Protein AF-A0A0G0JLB0-F1 (afdb_monomer_lite)

Secondary structure (DSSP, 8-state):
--EEPTTT-SEEEEEEEEEE-PPPTT-SEEEEEEEEETTTEEEEEEEEEEEETTEEEEEEEEE---HHHHHHHHHHHHHT----THHHHB-TTT-SBPPEEE---

Sequence (105 aa):
MSFLCPKCKTYRLEIVESIKVEPGPNDDDKLIQIVRCSCGFEGIAIYEESRRGADDAVNHMGYFVPENKTTELEKAIKNKENINVRDFTINRETGYSYDRFEMEL

Foldseek 3Di:
DFFQDPPPRDRFKDFPDKDWADADPQFPTKMKTWIAGPVGQTWIWIWTWGDDPPDTDIAIKIFRFDPVLSVVVVVCRVVVHRDDPCSRQADPVVRHGGDMDGRHD

pLDDT: mean 87.05, std 7.24, range [61.97, 94.31]

Structure (mmCIF, N/CA/C/O backbone):
data_AF-A0A0G0JLB0-F1
#
_entry.id   AF-A0A0G0JLB0-F1
#
loop_
_atom_site.group_PDB
_atom_site.id
_atom_site.type_symbol
_atom_site.label_atom_id
_atom_site.label_alt_id
_atom_site.label_comp_id
_atom_site.label_asym_id
_atom_site.label_entity_id
_atom_site.label_seq_id
_atom_site.pdbx_PDB_ins_code
_atom_site.Cartn_x
_atom_site.Cartn_y
_atom_site.Cartn_z
_atom_site.occupancy
_atom_site.B_iso_or_equiv
_atom_site.auth_seq_id
_atom_site.auth_comp_id
_atom_site.auth_asym_id
_atom_site.auth_atom_id
_atom_site.pdbx_PDB_model_num
ATOM 1 N N . MET A 1 1 ? -9.523 -7.443 -9.761 1.00 64.81 1 MET A N 1
ATOM 2 C CA . MET A 1 1 ? -8.922 -8.569 -9.016 1.00 64.81 1 MET A CA 1
ATOM 3 C C . MET A 1 1 ? -8.992 -8.213 -7.546 1.00 64.81 1 MET A C 1
ATOM 5 O O . MET A 1 1 ? -8.855 -7.034 -7.238 1.00 64.81 1 MET A O 1
ATOM 9 N N . SER A 1 2 ? -9.254 -9.188 -6.683 1.00 80.25 2 SER A N 1
ATOM 10 C CA . SER A 1 2 ? -9.400 -8.967 -5.243 1.00 80.25 2 SER A CA 1
ATOM 11 C C . SER A 1 2 ? -8.335 -9.792 -4.530 1.00 80.25 2 SER A C 1
ATOM 13 O O . SER A 1 2 ? -8.233 -10.986 -4.776 1.00 80.25 2 SER A O 1
ATOM 15 N N . PHE A 1 3 ? -7.550 -9.153 -3.674 1.00 88.69 3 PHE A N 1
ATOM 16 C CA . PHE A 1 3 ? -6.457 -9.758 -2.920 1.00 88.69 3 PHE A CA 1
ATOM 17 C C . PHE A 1 3 ? -6.960 -10.344 -1.599 1.00 88.69 3 PHE A C 1
ATOM 19 O O . PHE A 1 3 ? -8.043 -9.987 -1.100 1.00 88.69 3 PHE A O 1
ATOM 26 N N . LEU A 1 4 ? -6.159 -11.222 -0.998 1.00 90.69 4 LEU A N 1
ATOM 27 C CA . LEU A 1 4 ? -6.428 -11.746 0.333 1.00 90.69 4 LEU A CA 1
ATOM 28 C C . LEU A 1 4 ? -6.317 -10.627 1.380 1.00 90.69 4 LEU A C 1
ATOM 30 O O . LEU A 1 4 ? -5.266 -10.027 1.588 1.00 90.69 4 LEU A O 1
ATOM 34 N N . CYS A 1 5 ? -7.407 -10.347 2.096 1.00 90.75 5 CYS A N 1
ATOM 35 C CA . CYS A 1 5 ? -7.355 -9.394 3.198 1.00 90.75 5 CYS A CA 1
ATOM 36 C C . CYS A 1 5 ? -6.638 -10.016 4.408 1.00 90.75 5 CYS A C 1
ATOM 38 O O . CYS A 1 5 ? -7.098 -11.043 4.922 1.00 90.75 5 CYS A O 1
ATOM 40 N N . PRO A 1 6 ? -5.598 -9.375 4.970 1.00 89.88 6 PRO A N 1
ATOM 41 C CA . PRO A 1 6 ? -4.876 -9.935 6.107 1.00 89.88 6 PRO A CA 1
ATOM 42 C C . PRO A 1 6 ? -5.720 -10.005 7.388 1.00 89.88 6 PRO A C 1
ATOM 44 O O . PRO A 1 6 ? -5.419 -10.831 8.252 1.00 89.88 6 PRO A O 1
ATOM 47 N N . LYS A 1 7 ? -6.775 -9.182 7.500 1.00 91.06 7 LYS A N 1
ATOM 48 C CA . LYS A 1 7 ? -7.663 -9.093 8.669 1.00 91.06 7 LYS A CA 1
ATOM 49 C C . LYS A 1 7 ? -8.754 -10.167 8.671 1.00 91.06 7 LYS A C 1
ATOM 51 O O . LYS A 1 7 ? -8.891 -10.885 9.652 1.00 91.06 7 LYS A O 1
ATOM 56 N N . CYS A 1 8 ? -9.535 -10.279 7.593 1.00 93.06 8 CYS A N 1
ATOM 57 C CA . CYS A 1 8 ? -10.653 -11.233 7.510 1.00 93.06 8 CYS A CA 1
ATOM 58 C C . CYS A 1 8 ? -10.334 -12.512 6.722 1.00 93.06 8 CYS A C 1
ATOM 60 O O . CYS A 1 8 ? -11.214 -13.357 6.571 1.00 93.06 8 CYS A O 1
ATOM 62 N N . LYS A 1 9 ? -9.106 -12.647 6.199 1.00 91.88 9 LYS A N 1
ATOM 63 C CA . LYS A 1 9 ? -8.622 -13.825 5.456 1.00 91.88 9 LYS A CA 1
ATOM 64 C C . LYS A 1 9 ? -9.540 -14.235 4.298 1.00 91.88 9 LYS A C 1
ATOM 66 O O . LYS A 1 9 ? -9.735 -15.412 4.028 1.00 91.88 9 LYS A O 1
ATOM 71 N N . THR A 1 10 ? -10.135 -13.248 3.629 1.00 91.19 10 THR A N 1
ATOM 72 C CA . THR A 1 10 ? -11.019 -13.443 2.470 1.00 91.19 10 THR A CA 1
ATOM 73 C C . THR A 1 10 ? -10.534 -12.591 1.298 1.00 91.19 10 THR A C 1
ATOM 75 O O . THR A 1 10 ? -10.046 -11.479 1.516 1.00 91.19 10 THR A O 1
ATOM 78 N N . TYR A 1 11 ? -10.713 -13.079 0.068 1.00 90.75 11 TYR A N 1
ATOM 79 C CA . TYR A 1 11 ? -10.409 -12.379 -1.187 1.00 90.75 11 TYR A CA 1
ATOM 80 C C . TYR A 1 11 ? -11.382 -11.226 -1.460 1.00 90.75 11 TYR A C 1
ATOM 82 O O . TYR A 1 11 ? -12.312 -11.331 -2.257 1.00 90.75 11 TYR A O 1
ATOM 90 N N . ARG A 1 12 ? -11.226 -10.139 -0.705 1.00 92.06 12 ARG A N 1
ATOM 91 C CA . ARG A 1 12 ? -12.078 -8.936 -0.756 1.00 92.06 12 ARG A CA 1
ATOM 92 C C . ARG A 1 12 ? -11.281 -7.649 -0.568 1.00 92.06 12 ARG A C 1
ATOM 94 O O . ARG A 1 12 ? -11.871 -6.618 -0.258 1.00 92.06 12 ARG A O 1
ATOM 101 N N . LEU A 1 13 ? -9.953 -7.720 -0.619 1.00 91.81 13 LEU A N 1
ATOM 102 C CA . LEU A 1 13 ? -9.097 -6.545 -0.565 1.00 91.81 13 LEU A CA 1
ATOM 103 C C . LEU A 1 13 ? -8.949 -5.994 -1.983 1.00 91.81 13 LEU A C 1
ATOM 105 O O . LEU A 1 13 ? -8.552 -6.719 -2.887 1.00 91.81 13 LEU A O 1
ATOM 109 N N . GLU A 1 14 ? -9.282 -4.732 -2.192 1.00 94.00 14 GLU A N 1
ATOM 110 C CA . GLU A 1 14 ? -9.296 -4.114 -3.516 1.00 94.00 14 GLU A CA 1
ATOM 111 C C . GLU A 1 14 ? -8.428 -2.865 -3.520 1.00 94.00 14 GLU A C 1
ATOM 113 O O . GLU A 1 14 ? -8.367 -2.138 -2.528 1.00 94.00 14 GLU A O 1
ATOM 118 N N . ILE A 1 15 ? -7.764 -2.615 -4.646 1.00 93.50 15 ILE A N 1
ATOM 119 C CA . ILE A 1 15 ? -7.071 -1.353 -4.891 1.00 93.50 15 ILE A CA 1
ATOM 120 C C . ILE A 1 15 ? -8.133 -0.324 -5.273 1.00 93.50 15 ILE A C 1
ATOM 122 O O . ILE A 1 15 ? -8.802 -0.486 -6.292 1.00 93.50 15 ILE A O 1
ATOM 126 N N . VAL A 1 16 ? -8.293 0.713 -4.455 1.00 93.81 16 VAL A N 1
ATOM 127 C CA . VAL A 1 16 ? -9.304 1.760 -4.679 1.00 93.81 16 VAL A CA 1
ATOM 128 C C . VAL A 1 16 ? -8.738 2.976 -5.399 1.00 93.81 16 VAL A C 1
ATOM 130 O O . VAL A 1 16 ? -9.437 3.592 -6.191 1.00 93.81 16 VAL A O 1
ATOM 133 N N . GLU A 1 17 ? -7.472 3.301 -5.151 1.00 92.56 17 GLU A N 1
ATOM 134 C CA . GLU A 1 17 ? -6.773 4.440 -5.746 1.00 92.56 17 GLU A CA 1
ATOM 135 C C . GLU A 1 17 ? -5.313 4.069 -5.981 1.00 92.56 17 GLU A C 1
ATOM 137 O O . GLU A 1 17 ? -4.754 3.224 -5.275 1.00 92.56 17 GLU A O 1
ATOM 142 N N . SER A 1 18 ? -4.675 4.707 -6.960 1.00 92.50 18 SER A N 1
ATOM 143 C CA . SER A 1 18 ? -3.261 4.472 -7.249 1.00 92.50 18 SER A CA 1
ATOM 144 C C . SER A 1 18 ? -2.583 5.700 -7.833 1.00 92.50 18 SER A C 1
ATOM 146 O O . SER A 1 18 ? -3.203 6.477 -8.558 1.00 92.50 18 SER A O 1
ATOM 148 N N . ILE A 1 19 ? -1.294 5.846 -7.552 1.00 91.75 19 ILE A N 1
ATOM 149 C CA . ILE A 1 19 ? -0.455 6.890 -8.128 1.00 91.75 19 ILE A CA 1
ATOM 150 C C . ILE A 1 19 ? 0.918 6.346 -8.469 1.00 91.75 19 ILE A C 1
ATOM 152 O O . ILE A 1 19 ? 1.529 5.597 -7.704 1.00 91.75 19 ILE A O 1
ATOM 156 N N . LYS A 1 20 ? 1.399 6.750 -9.642 1.00 90.38 20 LYS A N 1
ATOM 157 C CA . LYS A 1 20 ? 2.768 6.502 -10.059 1.00 90.38 20 LYS A CA 1
ATOM 158 C C . LYS A 1 20 ? 3.688 7.475 -9.335 1.00 90.38 20 LYS A C 1
ATOM 160 O O . LYS A 1 20 ? 3.425 8.676 -9.317 1.00 90.38 20 LYS A O 1
ATOM 165 N N . VAL A 1 21 ? 4.755 6.944 -8.762 1.00 88.62 21 VAL A N 1
ATOM 166 C CA . VAL A 1 21 ? 5.799 7.729 -8.101 1.00 88.62 21 VAL A CA 1
ATOM 167 C C . VAL A 1 21 ? 7.103 7.591 -8.866 1.00 88.62 21 VAL A C 1
ATOM 169 O O . VAL A 1 21 ? 7.221 6.743 -9.755 1.00 88.62 21 VAL A O 1
ATOM 172 N N . GLU A 1 22 ? 8.076 8.441 -8.545 1.00 83.56 22 GLU A N 1
ATOM 173 C CA . GLU A 1 22 ? 9.404 8.304 -9.132 1.00 83.56 22 GLU A CA 1
ATOM 174 C C . GLU A 1 22 ? 9.969 6.911 -8.809 1.00 83.56 22 GLU A C 1
ATOM 176 O O . GLU A 1 22 ? 9.983 6.500 -7.638 1.00 83.56 22 GLU A O 1
ATOM 181 N N . PRO A 1 23 ? 10.388 6.151 -9.835 1.00 78.06 23 PRO A N 1
ATOM 182 C CA . PRO A 1 23 ? 10.952 4.836 -9.620 1.00 78.06 23 PRO A CA 1
ATOM 183 C C . PRO A 1 23 ? 12.287 4.937 -8.876 1.00 78.06 23 PRO A C 1
ATOM 185 O O . PRO A 1 23 ? 13.003 5.940 -8.939 1.00 78.06 23 PRO A O 1
ATOM 188 N N . GLY A 1 24 ? 12.616 3.882 -8.131 1.00 72.19 24 GLY A N 1
ATOM 189 C CA . GLY A 1 24 ? 13.907 3.784 -7.469 1.00 72.19 24 GLY A CA 1
ATOM 190 C C . GLY A 1 24 ? 15.036 3.526 -8.473 1.00 72.19 24 GLY A C 1
ATOM 191 O O . GLY A 1 24 ? 14.789 3.221 -9.634 1.00 72.19 24 GLY A O 1
ATOM 192 N N . PRO A 1 25 ? 16.302 3.547 -8.030 1.00 72.19 25 PRO A N 1
ATOM 193 C CA . PRO A 1 25 ? 17.449 3.261 -8.894 1.00 72.19 25 PRO A CA 1
ATOM 194 C C . PRO A 1 25 ? 17.468 1.838 -9.481 1.00 72.19 25 PRO A C 1
ATOM 196 O O . PRO A 1 25 ? 18.312 1.572 -10.335 1.00 72.19 25 PRO A O 1
ATOM 199 N N . ASN A 1 26 ? 16.586 0.937 -9.032 1.00 72.75 26 ASN A N 1
ATOM 200 C CA . ASN A 1 26 ? 16.499 -0.464 -9.463 1.00 72.75 26 ASN A CA 1
ATOM 201 C C . ASN A 1 26 ? 15.146 -0.839 -10.086 1.00 72.75 26 ASN A C 1
ATOM 203 O O . ASN A 1 26 ? 15.015 -1.953 -10.588 1.00 72.75 26 ASN A O 1
ATOM 207 N N . ASP A 1 27 ? 14.174 0.069 -10.069 1.00 75.69 27 ASP A N 1
ATOM 208 C CA . ASP A 1 27 ? 12.813 -0.191 -10.531 1.00 75.69 27 ASP A CA 1
ATOM 209 C C . ASP A 1 27 ? 12.585 0.620 -11.804 1.00 75.69 27 ASP A C 1
ATOM 211 O O . ASP A 1 27 ? 13.108 1.726 -11.930 1.00 75.69 27 ASP A O 1
ATOM 215 N N . ASP A 1 28 ? 11.820 0.087 -12.745 1.00 77.94 28 ASP A N 1
ATOM 216 C CA . ASP A 1 28 ? 11.403 0.831 -13.935 1.00 77.94 28 ASP A CA 1
ATOM 217 C C . ASP A 1 28 ? 10.046 1.496 -13.691 1.00 77.94 28 ASP A C 1
ATOM 219 O O . ASP A 1 28 ? 9.818 2.636 -14.101 1.00 77.94 28 ASP A O 1
ATOM 223 N N . ASP A 1 29 ? 9.177 0.817 -12.938 1.00 85.56 29 ASP A N 1
ATOM 224 C CA . ASP A 1 29 ? 7.878 1.326 -12.531 1.00 85.56 29 ASP A CA 1
ATOM 225 C C . ASP A 1 29 ? 7.644 1.138 -11.031 1.00 85.56 29 ASP A C 1
ATOM 227 O O . ASP A 1 29 ? 7.933 0.095 -10.444 1.00 85.56 29 ASP A O 1
ATOM 231 N N . LYS A 1 30 ? 7.085 2.178 -10.403 1.00 90.19 30 LYS A N 1
ATOM 232 C CA . LYS A 1 30 ? 6.683 2.157 -8.998 1.00 90.19 30 LYS A CA 1
ATOM 233 C C . LYS A 1 30 ? 5.341 2.843 -8.807 1.00 90.19 30 LYS A C 1
ATOM 235 O O . LYS A 1 30 ? 5.146 3.982 -9.241 1.00 90.19 30 LYS A O 1
ATOM 240 N N . LEU A 1 31 ? 4.417 2.158 -8.142 1.00 91.50 31 LEU A N 1
ATOM 241 C CA . LEU A 1 31 ? 3.106 2.688 -7.793 1.00 91.50 31 LEU A CA 1
ATOM 242 C C . LEU A 1 31 ? 2.839 2.539 -6.301 1.00 91.50 31 LEU A C 1
ATOM 244 O O . LEU A 1 31 ? 3.153 1.518 -5.692 1.00 91.50 31 LEU A O 1
ATOM 248 N N . ILE A 1 32 ? 2.191 3.553 -5.740 1.00 92.50 32 ILE A N 1
ATOM 249 C CA . ILE A 1 32 ? 1.573 3.491 -4.420 1.00 92.50 32 ILE A CA 1
ATOM 250 C C . ILE A 1 32 ? 0.070 3.359 -4.622 1.00 92.50 32 ILE A C 1
ATOM 252 O O . ILE A 1 32 ? -0.524 4.076 -5.426 1.00 92.50 32 ILE A O 1
ATOM 256 N N . GLN A 1 33 ? -0.541 2.432 -3.901 1.00 93.56 33 GLN A N 1
ATOM 257 C CA . GLN A 1 33 ? -1.934 2.047 -4.045 1.00 93.56 33 GLN A CA 1
ATOM 258 C C . GLN A 1 33 ? -2.624 2.098 -2.688 1.00 93.56 33 GLN A C 1
ATOM 260 O O . GLN A 1 33 ? -2.084 1.609 -1.701 1.00 93.56 33 GLN A O 1
ATOM 265 N N . ILE A 1 34 ? -3.829 2.655 -2.628 1.00 94.06 34 ILE A N 1
ATOM 266 C CA . ILE A 1 34 ? -4.685 2.526 -1.447 1.00 94.06 34 ILE A CA 1
ATOM 267 C C . ILE A 1 34 ? -5.458 1.227 -1.599 1.00 94.06 34 ILE A C 1
ATOM 269 O O . ILE A 1 34 ? -6.091 1.000 -2.633 1.00 94.06 34 ILE A O 1
ATOM 273 N N . VAL A 1 35 ? -5.423 0.386 -0.567 1.00 93.81 35 VAL A N 1
ATOM 274 C CA . VAL A 1 35 ? -6.174 -0.867 -0.535 1.00 93.81 35 VAL A CA 1
ATOM 275 C C . VAL A 1 35 ? -7.240 -0.820 0.546 1.00 93.81 35 VAL A C 1
ATOM 277 O O . VAL A 1 35 ? -6.970 -0.439 1.685 1.00 93.81 35 VAL A O 1
ATOM 280 N N . ARG A 1 36 ? -8.464 -1.218 0.199 1.00 94.31 36 ARG A N 1
ATOM 281 C CA . ARG A 1 36 ? -9.599 -1.286 1.126 1.00 94.31 36 ARG A CA 1
ATOM 282 C C . ARG A 1 36 ? -10.284 -2.636 1.025 1.00 94.31 36 ARG A C 1
ATOM 284 O O . ARG A 1 36 ? -10.380 -3.230 -0.043 1.00 94.31 36 ARG A O 1
ATOM 291 N N . CYS A 1 37 ? -10.762 -3.134 2.156 1.00 93.06 37 CYS A N 1
ATOM 292 C CA . CYS A 1 37 ? -11.557 -4.347 2.231 1.00 93.06 37 CYS A CA 1
ATOM 293 C C . CYS A 1 37 ? -12.938 -4.038 2.795 1.00 93.06 37 CYS A C 1
ATOM 295 O O . CYS A 1 37 ? -13.078 -3.254 3.733 1.00 93.06 37 CYS A O 1
ATOM 297 N N . SER A 1 38 ? -13.953 -4.761 2.320 1.00 90.50 38 SER A N 1
ATOM 298 C CA . SER A 1 38 ? -15.325 -4.651 2.825 1.00 90.50 38 SER A CA 1
ATOM 299 C C . SER A 1 38 ? -15.468 -4.943 4.330 1.00 90.50 38 SER A C 1
ATOM 301 O O . SER A 1 38 ? -16.505 -4.647 4.909 1.00 90.50 38 SER A O 1
ATOM 303 N N . CYS A 1 39 ? -14.463 -5.553 4.976 1.00 91.81 39 CYS A N 1
ATOM 304 C CA . CYS A 1 39 ? -14.434 -5.757 6.431 1.00 91.81 39 CYS A CA 1
ATOM 305 C C . CYS A 1 39 ? -13.979 -4.513 7.228 1.00 91.81 39 CYS A C 1
ATOM 307 O O . CYS A 1 39 ? -13.758 -4.605 8.439 1.00 91.81 39 CYS A O 1
ATOM 309 N N . GLY A 1 40 ? -13.794 -3.372 6.553 1.00 90.38 40 GLY A N 1
ATOM 310 C CA . GLY A 1 40 ? -13.297 -2.127 7.139 1.00 90.38 40 GLY A CA 1
ATOM 311 C C . GLY A 1 40 ? -11.784 -2.116 7.358 1.00 90.38 40 GLY A C 1
ATOM 312 O O . GLY A 1 40 ? -11.292 -1.353 8.180 1.00 90.38 40 GLY A O 1
ATOM 313 N N . PHE A 1 41 ? -11.041 -3.013 6.705 1.00 91.81 41 PHE A N 1
ATOM 314 C CA . PHE A 1 41 ? -9.584 -2.919 6.668 1.00 91.81 41 PHE A CA 1
ATOM 315 C C . PHE A 1 41 ? -9.164 -1.940 5.574 1.00 91.81 41 PHE A C 1
ATOM 317 O O . PHE A 1 41 ? -9.694 -1.995 4.466 1.00 91.81 41 PHE A O 1
ATOM 324 N N . GLU A 1 42 ? -8.190 -1.096 5.885 1.00 92.62 42 GLU A N 1
ATOM 325 C CA . GLU A 1 42 ? -7.601 -0.134 4.966 1.00 92.62 42 GLU A CA 1
ATOM 326 C C . GLU A 1 42 ? -6.087 -0.107 5.173 1.00 92.62 42 GLU A C 1
ATOM 328 O O . GLU A 1 42 ? -5.600 -0.277 6.292 1.00 92.62 42 GLU A O 1
ATOM 333 N N . GLY A 1 43 ? -5.349 0.055 4.082 1.00 92.88 43 GLY A N 1
ATOM 334 C CA . GLY A 1 43 ? -3.897 0.097 4.091 1.00 92.88 43 GLY A CA 1
ATOM 335 C C . GLY A 1 43 ? -3.343 0.642 2.783 1.00 92.88 43 GLY A C 1
ATOM 336 O O . GLY A 1 43 ? -4.079 1.147 1.931 1.00 92.88 43 GLY A O 1
ATOM 337 N N . ILE A 1 44 ? -2.030 0.522 2.618 1.00 94.25 44 ILE A N 1
ATOM 338 C CA . ILE A 1 44 ? -1.329 0.946 1.404 1.00 94.25 44 ILE A CA 1
ATOM 339 C C . ILE A 1 44 ? -0.581 -0.249 0.831 1.00 94.25 44 ILE A C 1
ATOM 341 O O . ILE A 1 44 ? -0.024 -1.038 1.585 1.00 94.25 44 ILE A O 1
ATOM 345 N N . ALA A 1 45 ? -0.552 -0.375 -0.489 1.00 93.75 45 ALA A N 1
ATOM 346 C CA . ALA A 1 45 ? 0.280 -1.328 -1.203 1.00 93.75 45 ALA A CA 1
ATOM 347 C C . ALA A 1 45 ? 1.276 -0.596 -2.105 1.00 93.75 45 ALA A C 1
ATOM 349 O O . ALA A 1 45 ? 0.973 0.455 -2.667 1.00 93.75 45 ALA A O 1
ATOM 350 N N . ILE A 1 46 ? 2.474 -1.155 -2.227 1.00 92.06 46 ILE A N 1
ATOM 351 C CA . ILE A 1 46 ? 3.525 -0.686 -3.121 1.00 92.06 46 ILE A CA 1
ATOM 352 C C . ILE A 1 46 ? 3.712 -1.750 -4.189 1.00 92.06 46 ILE A C 1
ATOM 354 O O . ILE A 1 46 ? 3.984 -2.907 -3.869 1.00 92.06 46 ILE A O 1
ATOM 358 N N . TYR A 1 47 ? 3.536 -1.345 -5.439 1.00 90.81 47 TYR A N 1
ATOM 359 C CA . TYR A 1 47 ? 3.846 -2.155 -6.605 1.00 90.81 47 TYR A CA 1
ATOM 360 C C . TYR A 1 47 ? 5.154 -1.652 -7.204 1.00 90.81 47 TYR A C 1
ATOM 362 O O . TYR A 1 47 ? 5.283 -0.461 -7.491 1.00 90.81 47 TYR A O 1
ATOM 370 N N . GLU A 1 48 ? 6.111 -2.551 -7.381 1.00 89.69 48 GLU A N 1
ATOM 371 C CA . GLU A 1 48 ? 7.412 -2.279 -7.982 1.00 89.69 48 GLU A CA 1
ATOM 372 C C . GLU A 1 48 ? 7.633 -3.288 -9.099 1.00 89.69 48 GLU A C 1
ATOM 374 O O . GLU A 1 48 ? 7.446 -4.491 -8.910 1.00 89.69 48 GLU A O 1
ATOM 379 N N . GLU A 1 49 ? 8.030 -2.795 -10.262 1.00 87.06 49 GLU A N 1
ATOM 380 C CA . GLU A 1 49 ? 8.358 -3.622 -11.411 1.00 87.06 49 GLU A CA 1
ATOM 381 C C . GLU A 1 49 ? 9.731 -3.219 -11.940 1.00 87.06 49 GLU A C 1
ATOM 383 O O . GLU A 1 49 ? 10.006 -2.042 -12.187 1.00 87.06 49 GLU A O 1
ATOM 388 N N . SER A 1 50 ? 10.598 -4.215 -12.095 1.00 83.56 50 S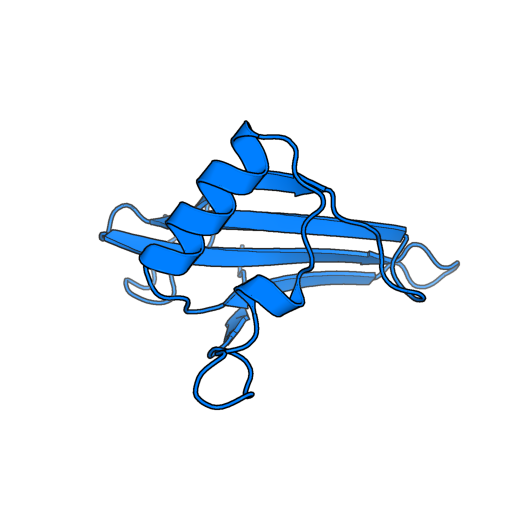ER A N 1
ATOM 389 C CA . SER A 1 50 ? 11.934 -4.084 -12.665 1.00 83.56 50 SER A CA 1
ATOM 390 C C . SER A 1 50 ? 12.008 -4.948 -13.915 1.00 83.56 50 SER A C 1
ATOM 392 O O . SER A 1 50 ? 11.779 -6.154 -13.850 1.00 83.56 50 SER A O 1
ATOM 394 N N . ARG A 1 51 ? 12.320 -4.322 -15.048 1.00 80.06 51 ARG A N 1
ATOM 395 C CA . ARG A 1 51 ? 12.482 -4.941 -16.367 1.00 80.06 51 ARG A CA 1
ATOM 396 C C . ARG A 1 51 ? 13.936 -4.821 -16.806 1.00 80.06 51 ARG A C 1
ATOM 398 O O . ARG A 1 51 ? 14.267 -4.211 -17.827 1.00 80.06 51 ARG A O 1
ATOM 405 N N . ARG A 1 52 ? 14.851 -5.367 -16.003 1.00 73.44 52 ARG A N 1
ATOM 406 C CA . ARG A 1 52 ? 16.290 -5.351 -16.300 1.00 73.44 52 ARG A CA 1
ATOM 407 C C . ARG A 1 52 ? 16.738 -6.663 -16.932 1.00 73.44 52 ARG A C 1
ATOM 409 O O . ARG A 1 52 ? 17.369 -7.501 -16.298 1.00 73.44 52 ARG A O 1
ATOM 416 N N . GLY A 1 53 ? 16.508 -6.789 -18.235 1.00 67.56 53 GLY A N 1
ATOM 417 C CA . GLY A 1 53 ? 17.062 -7.886 -19.029 1.00 67.56 53 GLY A CA 1
ATOM 418 C C . GLY A 1 53 ? 16.338 -9.215 -18.803 1.00 67.56 53 GLY A C 1
ATOM 419 O O . GLY A 1 53 ? 15.143 -9.291 -19.032 1.00 67.56 53 GLY A O 1
ATOM 420 N N . ALA A 1 54 ? 17.066 -10.280 -18.453 1.00 63.50 54 ALA A N 1
ATOM 421 C CA . ALA A 1 54 ? 16.517 -11.641 -18.379 1.00 63.50 54 ALA A CA 1
ATOM 422 C C . ALA A 1 54 ? 15.719 -11.949 -17.094 1.00 63.50 54 ALA A C 1
ATOM 424 O O . ALA A 1 54 ? 15.082 -12.997 -17.036 1.00 63.50 54 ALA A O 1
ATOM 425 N N . ASP A 1 55 ? 15.753 -11.058 -16.100 1.00 64.06 55 ASP A N 1
ATOM 426 C CA . ASP A 1 55 ? 15.062 -11.208 -14.818 1.00 64.06 55 ASP A CA 1
ATOM 427 C C . ASP A 1 55 ? 14.051 -10.067 -14.645 1.00 64.06 55 ASP A C 1
ATOM 429 O O . ASP A 1 55 ? 14.350 -9.025 -14.057 1.00 64.06 55 ASP A O 1
ATOM 433 N N . ASP A 1 56 ? 12.847 -10.270 -15.181 1.00 75.00 56 ASP A N 1
ATOM 434 C CA . ASP A 1 56 ? 11.697 -9.432 -14.850 1.00 75.00 56 ASP A CA 1
ATOM 435 C C . ASP A 1 56 ? 11.247 -9.766 -13.422 1.00 75.00 56 ASP A C 1
ATOM 437 O O . ASP A 1 56 ? 10.916 -10.914 -13.107 1.00 75.00 56 ASP A O 1
ATOM 441 N N . ALA A 1 57 ? 11.230 -8.761 -12.547 1.00 82.44 57 ALA A N 1
ATOM 442 C CA . ALA A 1 57 ? 10.822 -8.911 -11.156 1.00 82.44 57 ALA A CA 1
ATOM 443 C C . ALA A 1 57 ? 9.643 -7.990 -10.843 1.00 82.44 57 ALA A C 1
ATOM 445 O O . ALA A 1 57 ? 9.702 -6.780 -11.069 1.00 82.44 57 ALA A O 1
ATOM 446 N N . VAL A 1 58 ? 8.585 -8.571 -10.277 1.00 85.94 58 VAL A N 1
ATOM 447 C CA . VAL A 1 58 ? 7.423 -7.844 -9.763 1.00 85.94 58 VAL A CA 1
ATOM 448 C C . VAL A 1 58 ? 7.351 -8.060 -8.260 1.00 85.94 58 VAL A C 1
ATOM 450 O O . VAL A 1 58 ? 7.351 -9.196 -7.788 1.00 85.94 58 VAL A O 1
ATOM 453 N N . ASN A 1 59 ? 7.268 -6.967 -7.511 1.00 86.62 59 ASN A N 1
ATOM 454 C CA . ASN A 1 59 ? 7.071 -6.978 -6.071 1.00 86.62 59 ASN A CA 1
ATOM 455 C C . ASN A 1 59 ? 5.784 -6.223 -5.734 1.00 86.62 59 ASN A C 1
ATOM 457 O O . ASN A 1 59 ? 5.611 -5.068 -6.126 1.00 86.62 59 ASN A O 1
ATOM 461 N N . HIS A 1 60 ? 4.880 -6.868 -4.996 1.00 90.12 60 HIS A N 1
ATOM 462 C CA . HIS A 1 60 ? 3.630 -6.256 -4.554 1.00 90.12 60 HIS A CA 1
ATOM 463 C C . HIS A 1 60 ? 3.447 -6.461 -3.052 1.00 90.12 60 HIS A C 1
ATOM 465 O O . HIS A 1 60 ? 3.097 -7.544 -2.586 1.00 90.12 60 HIS A O 1
ATOM 471 N N . MET A 1 61 ? 3.721 -5.407 -2.285 1.00 91.50 61 MET A N 1
ATOM 472 C CA . MET A 1 61 ? 3.797 -5.468 -0.825 1.00 91.50 61 MET A CA 1
ATOM 473 C C . MET A 1 61 ? 2.808 -4.503 -0.179 1.00 91.50 61 MET A C 1
ATOM 475 O O . MET A 1 61 ? 2.797 -3.315 -0.494 1.00 91.50 61 MET A O 1
ATOM 479 N N . GLY A 1 62 ? 2.013 -5.001 0.762 1.00 92.62 62 GLY A N 1
ATOM 480 C CA . GLY A 1 62 ? 1.088 -4.228 1.582 1.00 92.62 62 GLY A CA 1
ATOM 481 C C . GLY A 1 62 ? 1.706 -3.753 2.899 1.00 92.62 62 GLY A C 1
ATOM 482 O O . GLY A 1 62 ? 2.610 -4.387 3.440 1.00 92.62 62 GLY A O 1
ATOM 483 N N . TYR A 1 63 ? 1.196 -2.646 3.436 1.00 93.38 63 TYR A N 1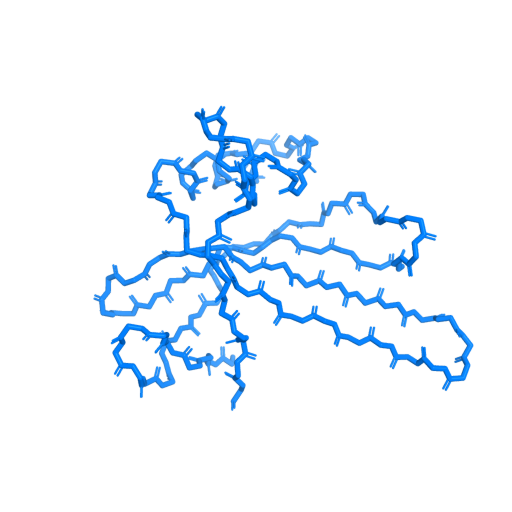
ATOM 484 C CA . TYR A 1 63 ? 1.596 -2.042 4.707 1.00 93.38 63 TYR A CA 1
ATOM 485 C C . TYR A 1 63 ? 0.373 -1.710 5.567 1.00 93.38 63 TYR A C 1
ATOM 487 O O . TYR A 1 63 ? -0.599 -1.105 5.096 1.00 93.38 63 TYR A O 1
ATOM 495 N N . PHE A 1 64 ? 0.437 -2.084 6.847 1.00 92.00 64 PHE A N 1
ATOM 496 C CA . PHE A 1 64 ? -0.554 -1.737 7.865 1.00 92.00 64 PHE A CA 1
ATOM 497 C C . PHE A 1 64 ? -0.337 -0.298 8.328 1.00 92.00 64 PHE A C 1
ATOM 499 O O . PHE A 1 64 ? 0.413 -0.034 9.269 1.00 92.00 64 PHE A O 1
ATOM 506 N N . VAL A 1 65 ? -0.990 0.641 7.652 1.00 89.88 65 VAL A N 1
ATOM 507 C CA . VAL A 1 65 ? -0.893 2.066 7.977 1.00 89.88 65 VAL A CA 1
ATOM 508 C C . VAL A 1 65 ? -2.164 2.555 8.676 1.00 89.88 65 VAL A C 1
ATOM 510 O O . VAL A 1 65 ? -3.246 2.022 8.427 1.00 89.88 65 VAL A O 1
ATOM 513 N N . PRO A 1 66 ? -2.070 3.570 9.548 1.00 88.56 66 PRO A N 1
ATOM 514 C CA . PRO A 1 66 ? -3.253 4.174 10.145 1.00 88.56 66 PRO A CA 1
ATOM 515 C C . PRO A 1 66 ? -4.061 4.999 9.125 1.00 88.56 66 PRO A C 1
ATOM 517 O O . PRO A 1 66 ? -3.533 5.484 8.126 1.00 88.56 66 PRO A O 1
ATOM 520 N N . GLU A 1 67 ? -5.356 5.182 9.390 1.00 87.75 67 GLU A N 1
ATOM 521 C CA . GLU A 1 67 ? -6.328 5.825 8.480 1.00 87.75 67 GLU A CA 1
ATOM 522 C C . GLU A 1 67 ? -5.956 7.269 8.093 1.00 87.75 67 GLU A C 1
ATOM 524 O O . GLU A 1 67 ? -6.225 7.736 6.985 1.00 87.75 67 GLU A O 1
ATOM 529 N N . ASN A 1 68 ? -5.277 7.996 8.982 1.00 88.38 68 ASN A N 1
ATOM 530 C CA . ASN A 1 68 ? -4.773 9.329 8.661 1.00 88.38 68 ASN A CA 1
ATOM 531 C C . ASN A 1 68 ? -3.766 9.289 7.499 1.00 88.38 68 ASN A C 1
ATOM 533 O O . ASN A 1 68 ? -3.765 10.197 6.672 1.00 88.38 68 ASN A O 1
ATOM 537 N N . LYS A 1 69 ? -2.948 8.232 7.399 1.00 89.81 69 LYS A N 1
ATOM 538 C CA . LYS A 1 69 ? -1.960 8.071 6.328 1.00 89.81 69 LYS A CA 1
ATOM 539 C C . LYS A 1 69 ? -2.601 7.728 4.994 1.00 89.81 69 LYS A C 1
ATOM 541 O O . LYS A 1 69 ? -2.189 8.278 3.976 1.00 89.81 69 LYS A O 1
ATOM 546 N N . THR A 1 70 ? -3.624 6.879 4.982 1.00 90.44 70 THR A N 1
ATOM 547 C CA . THR A 1 70 ? -4.367 6.608 3.744 1.00 90.44 70 THR A CA 1
ATOM 548 C C . THR A 1 70 ? -5.140 7.837 3.279 1.00 90.44 70 THR A C 1
ATOM 550 O O . THR A 1 70 ? -5.120 8.151 2.093 1.00 90.44 70 THR A O 1
ATOM 553 N N . THR A 1 71 ? -5.710 8.609 4.208 1.00 92.19 71 THR A N 1
ATOM 554 C CA . THR A 1 71 ? -6.364 9.891 3.904 1.00 92.19 71 THR A CA 1
ATOM 555 C C . THR A 1 71 ? -5.381 10.932 3.354 1.00 92.19 71 THR A C 1
ATOM 557 O O . THR A 1 71 ? -5.712 11.658 2.415 1.00 92.19 71 THR A O 1
ATOM 560 N N . GLU A 1 72 ? -4.177 11.036 3.928 1.00 91.12 72 GLU A N 1
ATOM 561 C CA . GLU A 1 72 ? -3.097 11.889 3.406 1.00 91.12 72 GLU A CA 1
ATOM 562 C C . GLU A 1 72 ? -2.731 11.496 1.973 1.00 91.12 72 GLU A C 1
ATOM 564 O O . GLU A 1 72 ? -2.661 12.364 1.103 1.00 91.12 72 GLU A O 1
ATOM 569 N N . LEU A 1 73 ? -2.567 10.195 1.713 1.00 91.00 73 LEU A N 1
ATOM 570 C CA . LEU A 1 73 ? -2.265 9.695 0.377 1.00 91.00 73 LEU A CA 1
ATOM 571 C C . LEU A 1 73 ? -3.399 10.019 -0.596 1.00 91.00 73 LEU A C 1
ATOM 573 O O . LEU A 1 73 ? -3.146 10.549 -1.669 1.00 91.00 73 LEU A O 1
ATOM 577 N N . GLU A 1 74 ? -4.651 9.770 -0.215 1.00 92.38 74 GLU A N 1
ATOM 578 C CA . GLU A 1 74 ? -5.815 10.038 -1.063 1.00 92.38 74 GLU A CA 1
ATOM 579 C C . GLU A 1 74 ? -5.878 11.516 -1.485 1.00 92.38 74 GLU A C 1
ATOM 581 O O . GLU A 1 74 ? -6.170 11.837 -2.639 1.00 92.38 74 GLU A O 1
ATOM 586 N N . LYS A 1 75 ? -5.550 12.435 -0.568 1.00 92.12 75 LYS A N 1
ATOM 587 C CA . LYS A 1 75 ? -5.439 13.869 -0.871 1.00 92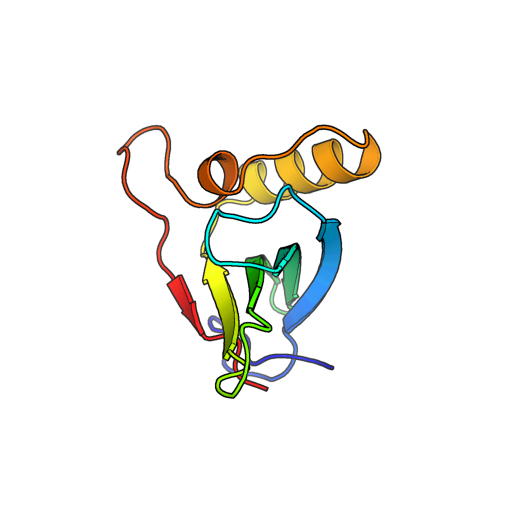.12 75 LYS A CA 1
ATOM 588 C C . LYS A 1 75 ? -4.274 14.166 -1.811 1.00 92.12 75 LYS A C 1
ATOM 590 O O . LYS A 1 75 ? -4.470 14.889 -2.785 1.00 92.12 75 LYS A O 1
ATOM 595 N N . ALA A 1 76 ? -3.101 13.594 -1.553 1.00 90.25 76 ALA A N 1
ATOM 596 C CA . ALA A 1 76 ? -1.920 13.791 -2.388 1.00 90.25 76 ALA A CA 1
ATOM 597 C C . ALA A 1 76 ? -2.155 13.303 -3.832 1.00 90.25 76 ALA A C 1
ATOM 599 O O . ALA A 1 76 ? -1.789 13.994 -4.784 1.00 90.25 76 ALA A O 1
ATOM 600 N N . ILE A 1 77 ? -2.858 12.175 -4.004 1.00 89.62 77 ILE A N 1
ATOM 601 C CA . ILE A 1 77 ? -3.285 11.654 -5.312 1.00 89.62 77 ILE A CA 1
ATOM 602 C C . ILE A 1 77 ? -4.197 12.659 -6.021 1.00 89.62 77 ILE A C 1
ATOM 604 O O . ILE A 1 77 ? -3.938 13.031 -7.168 1.00 89.62 77 ILE A O 1
ATOM 608 N N . LYS A 1 78 ? -5.236 13.153 -5.336 1.00 91.12 78 LYS A N 1
ATOM 609 C CA . LYS A 1 78 ? -6.185 14.132 -5.899 1.00 91.12 78 LYS A CA 1
ATOM 610 C C . LYS A 1 78 ? -5.507 15.447 -6.291 1.00 91.12 78 LYS A C 1
ATOM 612 O O . LYS A 1 78 ? -5.856 16.031 -7.316 1.00 91.12 78 LYS A O 1
ATOM 617 N N . ASN A 1 79 ? -4.518 15.879 -5.513 1.00 91.06 79 ASN A N 1
ATOM 6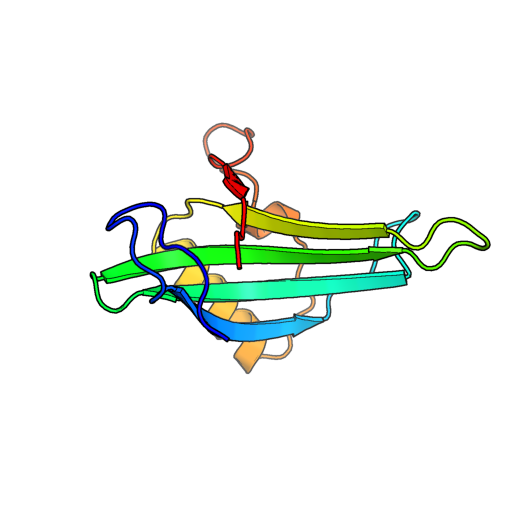18 C CA . ASN A 1 79 ? -3.756 17.102 -5.756 1.00 91.06 79 ASN A CA 1
ATOM 619 C C . ASN A 1 79 ? -2.606 16.926 -6.762 1.00 91.06 79 ASN A C 1
ATOM 621 O O . ASN A 1 79 ? -1.987 17.921 -7.136 1.00 91.06 79 ASN A O 1
ATOM 625 N N . LYS A 1 80 ? -2.327 15.694 -7.220 1.00 84.31 80 LYS A N 1
ATOM 626 C CA . LYS A 1 80 ? -1.178 15.354 -8.082 1.00 84.31 80 LYS A CA 1
ATOM 627 C C . LYS A 1 80 ? 0.159 15.807 -7.486 1.00 84.31 80 LYS A C 1
ATOM 629 O O . LYS A 1 80 ? 1.029 16.315 -8.193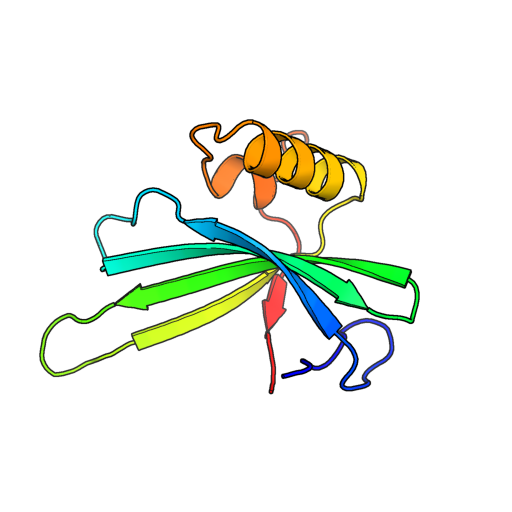 1.00 84.31 80 LYS A O 1
ATOM 634 N N . GLU A 1 81 ? 0.296 15.655 -6.175 1.00 85.56 81 GLU A N 1
ATOM 635 C CA . GLU A 1 81 ? 1.528 15.987 -5.465 1.00 85.56 81 GLU A CA 1
ATOM 636 C C . GLU A 1 81 ? 2.639 14.985 -5.801 1.00 85.56 81 GLU A C 1
ATOM 638 O O . GLU A 1 81 ? 2.379 13.829 -6.144 1.00 85.56 81 GLU A O 1
ATOM 643 N N . ASN A 1 82 ? 3.895 15.427 -5.696 1.00 83.00 82 ASN A N 1
ATOM 644 C CA . ASN A 1 82 ? 5.028 14.515 -5.797 1.00 83.00 82 ASN A CA 1
ATOM 645 C C . ASN A 1 82 ? 5.144 13.733 -4.481 1.00 83.00 82 ASN A C 1
ATOM 647 O O . ASN A 1 82 ? 5.349 14.324 -3.420 1.00 83.00 82 ASN A O 1
ATOM 651 N N . ILE A 1 83 ? 4.965 12.416 -4.552 1.00 87.12 83 ILE A N 1
ATOM 652 C CA . ILE A 1 83 ? 4.819 11.544 -3.388 1.00 87.12 83 ILE A CA 1
ATOM 653 C C . ILE A 1 83 ? 6.054 10.664 -3.228 1.00 87.12 83 ILE A C 1
ATOM 655 O O . ILE A 1 83 ? 6.469 9.974 -4.158 1.00 87.12 83 ILE A O 1
ATOM 659 N N . ASN A 1 84 ? 6.585 10.610 -2.004 1.00 86.94 84 ASN A N 1
ATOM 660 C CA . ASN A 1 84 ? 7.631 9.669 -1.635 1.00 86.94 84 ASN A CA 1
ATOM 661 C C . ASN A 1 84 ? 7.045 8.453 -0.902 1.00 86.94 84 ASN A C 1
ATOM 663 O O . ASN A 1 84 ? 6.310 8.589 0.073 1.00 86.94 84 ASN A O 1
ATOM 667 N N . VAL A 1 85 ? 7.443 7.247 -1.308 1.00 85.19 85 VAL A N 1
ATOM 668 C CA . VAL A 1 85 ? 7.023 5.985 -0.668 1.00 85.19 85 VAL A CA 1
ATOM 669 C C . VAL A 1 85 ? 7.311 5.963 0.835 1.00 85.19 85 VAL A C 1
ATOM 671 O O . VAL A 1 85 ? 6.523 5.428 1.617 1.00 85.19 85 VAL A O 1
ATOM 674 N N . ARG A 1 86 ? 8.426 6.559 1.271 1.00 86.44 86 ARG A N 1
ATOM 675 C CA . ARG A 1 86 ? 8.828 6.576 2.685 1.00 86.44 86 ARG A CA 1
ATOM 676 C C . ARG A 1 86 ? 7.850 7.337 3.575 1.00 86.44 86 ARG A C 1
ATOM 678 O O . ARG A 1 86 ? 7.693 6.952 4.728 1.00 86.44 86 ARG A O 1
ATOM 685 N N . ASP A 1 87 ? 7.148 8.340 3.049 1.00 87.12 87 ASP A N 1
ATOM 686 C CA . ASP A 1 87 ? 6.168 9.120 3.823 1.00 87.12 87 ASP A CA 1
ATOM 687 C C . ASP A 1 87 ? 4.958 8.298 4.285 1.00 87.12 87 ASP A C 1
ATOM 689 O O . ASP A 1 87 ? 4.272 8.677 5.245 1.00 87.12 87 ASP A O 1
ATOM 693 N N . PHE A 1 88 ? 4.730 7.171 3.609 1.00 87.38 88 PHE A N 1
ATOM 694 C CA . PHE A 1 88 ? 3.594 6.279 3.808 1.00 87.38 88 PHE A CA 1
ATOM 695 C C . PHE A 1 88 ? 3.995 4.894 4.317 1.00 87.38 88 PHE A C 1
ATOM 697 O O . PHE A 1 88 ? 3.148 4.160 4.807 1.00 87.38 88 PHE A O 1
ATOM 704 N N . THR A 1 89 ? 5.277 4.535 4.243 1.00 87.12 89 THR A N 1
ATOM 705 C CA . THR A 1 89 ? 5.785 3.225 4.686 1.00 87.12 89 THR A CA 1
ATOM 706 C C . THR A 1 89 ? 6.591 3.294 5.977 1.00 87.12 89 THR A C 1
ATOM 708 O O . THR A 1 89 ? 6.809 2.252 6.591 1.00 87.12 89 THR A O 1
ATOM 711 N N . ILE A 1 90 ? 6.992 4.489 6.426 1.00 87.19 90 ILE A N 1
ATOM 712 C CA . ILE A 1 90 ? 7.750 4.704 7.663 1.00 87.19 90 ILE A CA 1
ATOM 713 C C . ILE A 1 90 ? 6.898 5.469 8.677 1.00 87.19 90 ILE A C 1
ATOM 715 O O . ILE A 1 90 ? 6.335 6.525 8.381 1.00 87.19 90 ILE A O 1
ATOM 719 N N . ASN A 1 91 ? 6.843 4.957 9.904 1.00 85.56 91 ASN A N 1
ATOM 720 C CA . ASN A 1 91 ? 6.259 5.658 11.033 1.00 85.56 91 ASN A CA 1
ATOM 721 C C . ASN A 1 91 ? 7.188 6.809 11.454 1.00 85.56 91 ASN A C 1
ATOM 723 O O . ASN A 1 91 ? 8.346 6.591 11.800 1.00 85.56 91 ASN A O 1
ATOM 727 N N . ARG A 1 92 ? 6.676 8.044 11.447 1.00 83.94 92 ARG A N 1
ATOM 728 C CA . ARG A 1 92 ? 7.461 9.245 11.781 1.00 83.94 92 ARG A CA 1
ATOM 729 C C . ARG A 1 92 ? 7.831 9.358 13.261 1.00 83.94 92 ARG A C 1
ATOM 731 O O . ARG A 1 92 ? 8.820 10.009 13.571 1.00 83.94 92 ARG A O 1
ATOM 738 N N . GLU A 1 93 ? 7.061 8.749 14.157 1.00 84.69 93 GLU A N 1
ATOM 739 C CA . GLU A 1 93 ? 7.329 8.778 15.600 1.00 84.69 93 GLU A CA 1
ATOM 740 C C . GLU A 1 93 ? 8.479 7.845 15.967 1.00 84.69 93 GLU A C 1
ATOM 742 O O . GLU A 1 93 ? 9.316 8.176 16.803 1.00 84.69 93 GLU A O 1
ATOM 747 N N . THR A 1 94 ? 8.525 6.674 15.330 1.00 86.94 94 THR A N 1
ATOM 748 C CA . THR A 1 94 ? 9.490 5.625 15.673 1.00 86.94 94 THR A CA 1
ATOM 749 C C . THR A 1 94 ? 10.650 5.530 14.683 1.00 86.94 94 THR A C 1
ATOM 751 O O . THR A 1 94 ? 11.691 4.974 15.018 1.00 86.94 94 THR A O 1
ATOM 754 N N . GLY A 1 95 ? 10.491 6.058 13.467 1.00 87.25 95 GLY A N 1
ATOM 755 C CA . GLY A 1 95 ? 11.452 5.946 12.367 1.00 87.25 95 GLY A CA 1
ATOM 756 C C . GLY A 1 95 ? 11.484 4.569 11.692 1.00 87.25 95 GLY A C 1
ATOM 757 O O . GLY A 1 95 ? 12.256 4.375 10.753 1.00 87.25 95 GLY A O 1
ATOM 758 N N . TYR A 1 96 ? 10.658 3.618 12.137 1.00 86.81 96 TYR A N 1
ATOM 759 C CA . TYR A 1 96 ? 10.615 2.253 11.606 1.00 86.81 96 TYR A CA 1
ATOM 760 C C . TYR A 1 96 ? 9.520 2.075 10.557 1.00 86.81 96 TYR A C 1
ATOM 762 O O . TYR A 1 96 ? 8.526 2.802 10.549 1.00 86.81 96 TYR A O 1
ATOM 770 N N . SER A 1 97 ? 9.687 1.089 9.668 1.00 87.94 97 SER A N 1
ATOM 771 C CA . SER A 1 97 ? 8.644 0.763 8.696 1.00 87.94 97 SER A CA 1
ATOM 772 C C . SER A 1 97 ? 7.399 0.209 9.381 1.00 87.94 97 SER A C 1
ATOM 774 O O . SER A 1 97 ? 7.523 -0.546 10.343 1.00 87.94 97 SER A O 1
ATOM 776 N N . TYR A 1 98 ? 6.225 0.528 8.840 1.00 89.75 98 TYR A N 1
ATOM 777 C CA . TYR A 1 98 ? 4.985 -0.143 9.218 1.00 89.75 98 TYR A CA 1
ATOM 778 C C . TYR A 1 98 ? 5.075 -1.651 8.953 1.00 89.75 98 TYR A C 1
ATOM 780 O O . TYR A 1 98 ? 5.838 -2.100 8.086 1.00 89.75 98 TYR A O 1
ATOM 788 N N . ASP A 1 99 ? 4.274 -2.416 9.696 1.00 90.38 99 ASP A N 1
ATOM 789 C CA . ASP A 1 99 ? 4.151 -3.855 9.494 1.00 90.38 99 ASP A CA 1
ATOM 790 C C . ASP A 1 99 ? 3.707 -4.138 8.058 1.00 90.38 99 ASP A C 1
ATOM 792 O O . ASP A 1 99 ? 2.884 -3.412 7.489 1.00 90.38 99 ASP A O 1
ATOM 796 N N . ARG A 1 100 ? 4.261 -5.197 7.468 1.00 91.62 100 ARG A N 1
ATOM 797 C CA . ARG A 1 100 ? 4.048 -5.546 6.060 1.00 91.62 100 ARG A CA 1
ATOM 798 C C . ARG A 1 100 ? 3.175 -6.786 5.929 1.00 91.62 100 ARG A C 1
ATOM 800 O O . ARG A 1 100 ? 3.160 -7.630 6.823 1.00 91.62 100 ARG A O 1
ATOM 807 N N . PHE A 1 101 ? 2.481 -6.910 4.807 1.00 89.19 101 PHE A N 1
ATOM 808 C CA . PHE A 1 101 ? 1.768 -8.122 4.417 1.00 89.19 101 PHE A CA 1
ATOM 809 C C . PHE A 1 101 ? 1.902 -8.354 2.917 1.00 89.19 101 PHE A C 1
ATOM 811 O O . PHE A 1 101 ? 1.956 -7.406 2.137 1.00 89.19 101 PHE A O 1
ATOM 818 N N . GLU A 1 102 ? 1.939 -9.615 2.508 1.00 86.50 102 GLU A N 1
ATOM 819 C CA . GLU A 1 102 ? 1.991 -9.960 1.091 1.00 86.50 102 GLU A CA 1
ATOM 820 C C . GLU A 1 102 ? 0.625 -9.753 0.433 1.00 86.50 102 GLU A C 1
ATOM 822 O O . GLU A 1 102 ? -0.425 -10.054 1.011 1.00 86.50 102 GLU A O 1
ATOM 827 N N . MET A 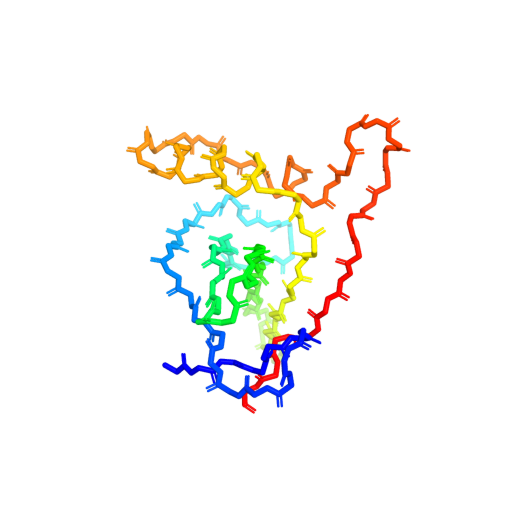1 103 ? 0.644 -9.213 -0.784 1.00 83.75 103 MET A N 1
ATOM 828 C CA . MET A 1 103 ? -0.544 -9.062 -1.617 1.00 83.75 103 MET A CA 1
ATOM 829 C C . MET A 1 103 ? -0.771 -10.365 -2.394 1.00 83.75 103 MET A C 1
ATOM 831 O O . MET A 1 103 ? -0.423 -10.468 -3.567 1.00 83.75 103 MET A O 1
ATOM 835 N N . GLU A 1 104 ? -1.325 -11.381 -1.729 1.00 76.88 104 GLU A N 1
ATOM 836 C CA . GLU A 1 104 ? -1.657 -12.663 -2.367 1.00 76.88 104 GLU A CA 1
ATOM 837 C C . GLU A 1 104 ? -2.914 -12.537 -3.249 1.00 76.88 104 GLU A C 1
ATOM 839 O O . GLU A 1 104 ? -3.931 -11.963 -2.827 1.00 76.88 104 GLU A O 1
ATOM 844 N N . LEU A 1 105 ? -2.825 -13.071 -4.474 1.00 61.97 105 LEU A N 1
ATOM 845 C CA . LEU A 1 105 ? -3.921 -13.181 -5.449 1.00 61.97 105 LEU A CA 1
ATOM 846 C C . LEU A 1 105 ? -4.783 -14.429 -5.239 1.00 61.97 105 LEU A C 1
ATOM 848 O O . LEU A 1 105 ? -4.273 -15.452 -4.728 1.00 61.97 105 LEU A O 1
#

Radius of gyration: 13.7 Å; chains: 1; bounding box: 33×31×35 Å